Protein AF-A0AAU5T3V5-F1 (afdb_monomer_lite)

Radius of gyration: 26.0 Å; chains: 1; bounding box: 64×34×81 Å

Structure (mmCIF, N/CA/C/O backbone):
data_AF-A0AAU5T3V5-F1
#
_entry.id   AF-A0AAU5T3V5-F1
#
loop_
_atom_site.group_PDB
_atom_site.id
_atom_site.type_symbol
_atom_site.label_atom_id
_atom_site.label_alt_id
_atom_site.label_comp_id
_atom_site.label_asym_id
_atom_site.label_entity_id
_atom_site.label_seq_id
_atom_site.pdbx_PDB_ins_code
_atom_site.Cartn_x
_atom_site.Cartn_y
_atom_site.Cartn_z
_atom_site.occupancy
_atom_site.B_iso_or_equiv
_atom_site.auth_seq_id
_atom_site.auth_comp_id
_atom_site.auth_asym_id
_atom_site.auth_atom_id
_atom_site.pdbx_PDB_model_num
ATOM 1 N N . MET A 1 1 ? -47.684 -26.220 10.576 1.00 45.62 1 MET A N 1
ATOM 2 C CA . MET A 1 1 ? -46.515 -26.059 11.465 1.00 45.62 1 MET A CA 1
ATOM 3 C C . MET A 1 1 ? -45.264 -26.182 10.617 1.00 45.62 1 MET A C 1
ATOM 5 O O . MET A 1 1 ? -45.012 -27.270 10.138 1.00 45.62 1 MET A O 1
ATOM 9 N N . ASN A 1 2 ? -44.537 -25.087 10.389 1.00 49.12 2 ASN A N 1
ATOM 10 C CA . ASN A 1 2 ? -43.173 -25.110 9.850 1.00 49.12 2 ASN A CA 1
ATOM 11 C C . ASN A 1 2 ? -42.407 -23.964 10.516 1.00 49.12 2 ASN A C 1
ATOM 13 O O . ASN A 1 2 ? -42.447 -22.824 10.060 1.00 49.12 2 ASN A O 1
ATOM 17 N N . HIS A 1 3 ? -41.771 -24.263 11.647 1.00 61.03 3 HIS A N 1
ATOM 18 C CA . HIS A 1 3 ? -40.838 -23.354 12.300 1.00 61.03 3 HIS A CA 1
ATOM 19 C C . HIS A 1 3 ? -39.442 -23.650 11.747 1.00 61.03 3 HIS A C 1
ATOM 21 O O . HIS A 1 3 ? -38.846 -24.667 12.090 1.00 61.03 3 HIS A O 1
ATOM 27 N N . LEU A 1 4 ? -38.926 -22.780 10.874 1.00 64.12 4 LEU A N 1
ATOM 28 C CA . LEU A 1 4 ? -37.492 -22.764 10.583 1.00 64.12 4 LEU A CA 1
ATOM 29 C C . LEU A 1 4 ? -36.746 -22.196 11.801 1.00 64.12 4 LEU A C 1
ATOM 31 O O . LEU A 1 4 ? -37.186 -21.180 12.351 1.00 64.12 4 LEU A O 1
ATOM 35 N N . PRO A 1 5 ? -35.623 -22.803 12.228 1.00 63.03 5 PRO A N 1
ATOM 36 C CA . PRO A 1 5 ? -34.851 -22.270 13.336 1.00 63.03 5 PRO A CA 1
ATOM 37 C C . PRO A 1 5 ? -34.192 -20.945 12.920 1.00 63.03 5 PRO A C 1
ATOM 39 O O . PRO A 1 5 ? -33.642 -20.845 11.818 1.00 63.03 5 PRO A O 1
ATOM 42 N N . PRO A 1 6 ? -34.207 -19.913 13.781 1.00 63.16 6 PRO A N 1
ATOM 43 C CA . PRO A 1 6 ? -33.432 -18.709 13.537 1.00 63.16 6 PRO A CA 1
ATOM 44 C C . PRO A 1 6 ? -31.943 -19.068 13.556 1.00 63.16 6 PRO A C 1
ATOM 46 O O . PRO A 1 6 ? -31.408 -19.516 14.570 1.00 63.16 6 PRO A O 1
ATOM 49 N N . THR A 1 7 ? -31.260 -18.872 12.428 1.00 62.97 7 THR A N 1
ATOM 50 C CA . THR A 1 7 ? -29.802 -18.986 12.375 1.00 62.97 7 THR A CA 1
ATOM 51 C C . THR A 1 7 ? -29.186 -17.938 13.306 1.00 62.97 7 THR A C 1
ATOM 53 O O . THR A 1 7 ? -29.652 -16.789 13.329 1.00 62.97 7 THR A O 1
ATOM 56 N N . PRO A 1 8 ? -28.139 -18.277 14.082 1.00 59.53 8 PRO A N 1
ATOM 57 C CA . PRO A 1 8 ? -27.432 -17.291 14.875 1.00 59.53 8 PRO A CA 1
ATOM 58 C C . PRO A 1 8 ? -26.748 -16.343 13.895 1.00 59.53 8 PRO A C 1
ATOM 60 O O . PRO A 1 8 ? -25.684 -16.632 13.349 1.00 59.53 8 PRO A O 1
ATOM 63 N N . ARG A 1 9 ? -27.374 -15.193 13.644 1.00 58.25 9 ARG A N 1
ATOM 64 C CA . ARG A 1 9 ? -26.710 -14.059 13.012 1.00 58.25 9 ARG A CA 1
ATOM 65 C C . ARG A 1 9 ? -25.632 -13.620 13.988 1.00 58.25 9 ARG A C 1
ATOM 67 O O . ARG A 1 9 ? -25.897 -12.835 14.899 1.00 58.25 9 ARG A O 1
ATOM 74 N N . GLY A 1 10 ? -24.440 -14.198 13.839 1.00 53.72 10 GLY A N 1
ATOM 75 C CA . GLY A 1 10 ? -23.249 -13.786 14.558 1.00 53.72 10 GLY A CA 1
ATOM 76 C C . GLY A 1 10 ? -23.180 -12.275 14.455 1.00 53.72 10 GLY A C 1
ATOM 77 O O . GLY A 1 10 ? -23.096 -11.734 13.352 1.00 53.72 10 GLY A O 1
ATOM 78 N N . ARG A 1 11 ? -23.348 -11.592 15.592 1.00 58.22 11 ARG A N 1
ATOM 79 C CA . ARG A 1 11 ? -23.280 -10.136 15.669 1.00 58.22 11 ARG A CA 1
ATOM 80 C C . ARG A 1 11 ? -21.939 -9.737 15.068 1.00 58.22 11 ARG A C 1
ATOM 82 O O . ARG A 1 11 ? -20.914 -9.870 15.733 1.00 58.22 11 ARG A O 1
ATOM 89 N N . ARG A 1 12 ? -21.935 -9.283 13.810 1.00 62.84 12 ARG A N 1
ATOM 90 C CA . ARG A 1 12 ? -20.775 -8.617 13.225 1.00 62.84 12 ARG A CA 1
ATOM 91 C C . ARG A 1 12 ? -20.512 -7.432 14.135 1.00 62.84 12 ARG A C 1
ATOM 93 O O . ARG A 1 12 ? -21.311 -6.501 14.206 1.00 62.84 12 ARG A O 1
ATOM 100 N N . ARG A 1 13 ? -19.450 -7.538 14.929 1.00 66.56 13 ARG A N 1
ATOM 101 C CA . ARG A 1 13 ? -18.989 -6.440 15.764 1.00 66.56 13 ARG A CA 1
ATOM 102 C C . ARG A 1 13 ? -18.755 -5.251 14.822 1.00 66.56 13 ARG A C 1
ATOM 104 O O . ARG A 1 13 ? -18.139 -5.459 13.776 1.00 66.56 13 ARG A O 1
ATOM 111 N N . PRO A 1 14 ? -19.261 -4.049 15.146 1.00 66.81 14 PRO A N 1
ATOM 112 C CA . PRO A 1 14 ? -18.985 -2.884 14.327 1.00 66.81 14 PRO A CA 1
ATOM 113 C C . PRO A 1 14 ? -17.464 -2.728 14.197 1.00 66.81 14 PRO A C 1
ATOM 115 O O . PRO A 1 14 ? -16.773 -2.896 15.214 1.00 66.81 14 PRO A O 1
ATOM 118 N N . PRO A 1 15 ? -16.946 -2.467 12.983 1.00 69.81 15 PRO A N 1
ATOM 119 C CA . PRO A 1 15 ? -15.515 -2.321 12.768 1.00 69.81 15 PRO A CA 1
ATOM 120 C C . PRO A 1 15 ? -14.982 -1.255 13.721 1.00 69.81 15 PRO A C 1
ATOM 122 O O . PRO A 1 15 ? -15.523 -0.152 13.834 1.00 69.81 15 PRO A O 1
ATOM 125 N N . GLY A 1 16 ? -13.958 -1.625 14.483 1.00 80.12 16 GLY A N 1
ATOM 126 C CA . GLY A 1 16 ? -13.277 -0.699 15.362 1.00 80.12 16 GLY A CA 1
ATOM 127 C C . GLY A 1 16 ? -12.500 0.332 14.539 1.00 80.12 16 GLY A C 1
ATOM 128 O O . GLY A 1 16 ? -12.122 0.060 13.403 1.00 80.12 16 GLY A O 1
ATOM 129 N N . PRO A 1 17 ? -12.169 1.495 15.119 1.00 77.25 17 PRO A N 1
ATOM 130 C CA . PRO A 1 17 ? -11.338 2.502 14.455 1.00 77.25 17 PRO A CA 1
ATOM 131 C C . PRO A 1 17 ? -10.002 1.966 13.903 1.00 77.25 17 PRO A C 1
ATOM 133 O O . PRO A 1 17 ? -9.514 2.461 12.895 1.00 77.25 17 PRO A O 1
ATOM 136 N N . ALA A 1 18 ? -9.431 0.927 14.526 1.00 89.06 18 ALA A N 1
ATOM 137 C CA . ALA A 1 18 ? -8.219 0.261 14.047 1.00 89.06 18 ALA A CA 1
ATOM 138 C C . ALA A 1 18 ? -8.450 -0.596 12.786 1.00 89.06 18 ALA A C 1
ATOM 140 O O . ALA A 1 18 ? -7.538 -0.740 11.977 1.00 89.06 18 ALA A O 1
ATOM 141 N N . ASP A 1 19 ? -9.658 -1.133 12.579 1.00 87.69 19 ASP A N 1
ATOM 142 C CA . ASP A 1 19 ? -9.970 -1.999 11.434 1.00 87.69 19 ASP A CA 1
ATOM 143 C C . ASP A 1 19 ? -9.969 -1.206 10.119 1.00 87.69 19 ASP A C 1
ATOM 145 O O . ASP A 1 19 ? -9.467 -1.689 9.107 1.00 87.69 19 ASP A O 1
ATOM 149 N N . GLY A 1 20 ? -10.439 0.049 10.147 1.00 89.88 20 GLY A N 1
ATOM 150 C CA . GLY A 1 20 ? -10.349 0.956 8.999 1.00 89.88 20 GLY A CA 1
ATOM 151 C C . GLY A 1 20 ? -8.901 1.268 8.615 1.00 89.88 20 GLY A C 1
ATOM 152 O O . GLY A 1 20 ? -8.541 1.176 7.442 1.00 89.88 20 GLY A O 1
ATOM 153 N N . LEU A 1 21 ? -8.050 1.557 9.606 1.00 91.25 21 LEU A N 1
ATOM 154 C CA . LEU A 1 21 ? -6.627 1.833 9.378 1.00 91.25 21 LEU A CA 1
ATOM 155 C C . LEU A 1 21 ? -5.876 0.614 8.835 1.00 91.25 21 LEU A C 1
ATOM 157 O O . LEU A 1 21 ? -5.049 0.766 7.939 1.00 91.25 21 LEU A O 1
ATOM 161 N N . ARG A 1 22 ? -6.184 -0.593 9.327 1.00 90.00 22 ARG A N 1
ATOM 162 C CA . ARG A 1 22 ? -5.616 -1.842 8.796 1.00 90.00 22 ARG A CA 1
ATOM 163 C C . ARG A 1 22 ? -6.023 -2.066 7.344 1.00 90.00 22 ARG A C 1
ATOM 165 O O . ARG A 1 22 ? -5.149 -2.260 6.514 1.00 90.00 22 ARG A O 1
ATOM 172 N N . ALA A 1 23 ? -7.309 -1.917 7.018 1.00 92.31 23 ALA A N 1
ATOM 173 C CA . ALA A 1 23 ? -7.784 -2.049 5.641 1.00 92.31 23 ALA A CA 1
ATOM 174 C C . ALA A 1 23 ? -7.101 -1.051 4.684 1.00 92.31 23 ALA A C 1
ATOM 176 O O . ALA A 1 23 ? -6.747 -1.405 3.562 1.00 92.31 23 ALA A O 1
ATOM 177 N N . HIS A 1 24 ? -6.873 0.188 5.133 1.00 91.75 24 HIS A N 1
ATOM 178 C CA . HIS A 1 24 ? -6.157 1.192 4.338 1.00 91.75 24 HIS A CA 1
ATOM 179 C C . HIS A 1 24 ? -4.663 0.866 4.214 1.00 91.75 24 HIS A C 1
ATOM 181 O O . HIS A 1 24 ? -4.079 1.046 3.147 1.00 91.75 24 HIS A O 1
ATOM 187 N N . SER A 1 25 ? -4.047 0.357 5.283 1.00 93.81 25 SER A N 1
ATOM 188 C CA . SER A 1 25 ? -2.664 -0.122 5.260 1.00 93.81 25 SER A CA 1
ATOM 189 C C . SER A 1 25 ? -2.482 -1.265 4.259 1.00 93.81 25 SER A C 1
ATOM 191 O O . SER A 1 25 ? -1.577 -1.201 3.428 1.00 93.81 25 SER A O 1
ATOM 193 N N . ASP A 1 26 ? -3.371 -2.259 4.277 1.00 94.75 26 ASP A N 1
ATOM 194 C CA . ASP A 1 26 ? -3.329 -3.398 3.359 1.00 94.75 26 ASP A CA 1
ATOM 195 C C . ASP A 1 26 ? -3.516 -2.944 1.905 1.00 94.75 26 ASP A C 1
ATOM 197 O O . ASP A 1 2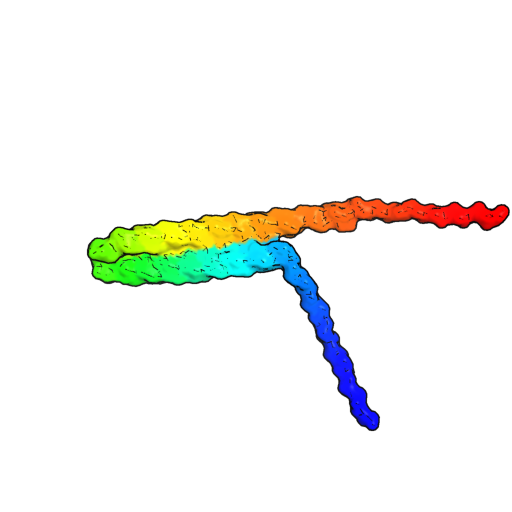6 ? -2.733 -3.323 1.035 1.00 94.75 26 ASP A O 1
ATOM 201 N N . ALA A 1 27 ? -4.472 -2.043 1.645 1.00 95.50 27 ALA A N 1
ATOM 202 C CA . ALA A 1 27 ? -4.674 -1.470 0.315 1.00 95.50 27 ALA A CA 1
ATOM 203 C C . ALA A 1 27 ? -3.423 -0.737 -0.207 1.00 95.50 27 ALA A C 1
ATOM 205 O O . ALA A 1 27 ? -3.061 -0.883 -1.379 1.00 95.50 27 ALA A O 1
ATOM 206 N N . LEU A 1 28 ? -2.734 0.019 0.657 1.00 93.88 28 LEU A N 1
ATOM 207 C CA . LEU A 1 28 ? -1.486 0.697 0.304 1.00 93.88 28 LEU A CA 1
ATOM 208 C C . LEU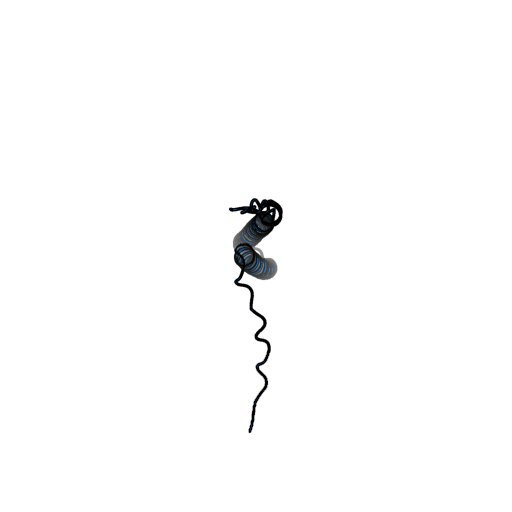 A 1 28 ? -0.338 -0.282 0.051 1.00 93.88 28 LEU A C 1
ATOM 210 O O . LEU A 1 28 ? 0.423 -0.064 -0.891 1.00 93.88 28 LEU A O 1
ATOM 214 N N . ARG A 1 29 ? -0.223 -1.373 0.820 1.00 92.44 29 ARG A N 1
ATOM 215 C CA . ARG A 1 29 ? 0.777 -2.424 0.552 1.00 92.44 29 ARG A CA 1
ATOM 216 C C . ARG A 1 29 ? 0.536 -3.087 -0.797 1.00 92.44 29 ARG A C 1
ATOM 218 O O . ARG A 1 29 ? 1.455 -3.138 -1.606 1.00 92.44 29 ARG A O 1
ATOM 225 N N . SER A 1 30 ? -0.703 -3.481 -1.093 1.00 95.44 30 SER A N 1
ATOM 226 C CA . SER A 1 30 ? -1.051 -4.043 -2.404 1.00 95.44 30 SER A CA 1
ATOM 227 C C . SER A 1 30 ? -0.820 -3.052 -3.549 1.00 95.44 30 SER A C 1
ATOM 229 O O . SER A 1 30 ? -0.540 -3.443 -4.681 1.00 95.44 30 SER A O 1
ATOM 231 N N . HIS A 1 31 ? -0.951 -1.746 -3.304 1.00 94.31 31 HIS A N 1
ATOM 232 C CA . HIS A 1 31 ? -0.581 -0.741 -4.298 1.00 94.31 31 HIS A CA 1
ATOM 233 C C . HIS A 1 31 ? 0.941 -0.640 -4.476 1.00 94.31 31 HIS A C 1
ATOM 235 O O . HIS A 1 31 ? 1.411 -0.669 -5.609 1.00 94.31 31 HIS A O 1
ATOM 241 N N . ALA A 1 32 ? 1.708 -0.616 -3.384 1.00 93.31 32 ALA A N 1
ATOM 242 C CA . ALA A 1 32 ? 3.169 -0.606 -3.423 1.00 93.31 32 ALA A CA 1
ATOM 243 C C . ALA A 1 32 ? 3.739 -1.836 -4.151 1.00 93.31 32 ALA A C 1
ATOM 245 O O . ALA A 1 32 ? 4.646 -1.704 -4.966 1.00 93.31 32 ALA A O 1
ATOM 246 N N . GLU A 1 33 ? 3.184 -3.026 -3.912 1.00 95.69 33 GLU A N 1
ATOM 247 C CA . GLU A 1 33 ? 3.570 -4.263 -4.604 1.00 95.69 33 GLU A CA 1
ATOM 248 C C . GLU A 1 33 ? 3.311 -4.185 -6.111 1.00 95.69 33 GLU A C 1
ATOM 250 O O . GLU A 1 33 ? 4.184 -4.526 -6.910 1.00 95.69 33 GLU A O 1
ATOM 255 N N . ARG A 1 34 ? 2.147 -3.661 -6.518 1.00 95.06 34 ARG A N 1
ATOM 256 C CA . ARG A 1 34 ? 1.840 -3.435 -7.938 1.00 95.06 34 ARG A CA 1
ATOM 257 C C . ARG A 1 34 ? 2.807 -2.444 -8.578 1.00 95.06 34 ARG A C 1
ATOM 259 O O . ARG A 1 34 ? 3.299 -2.713 -9.669 1.00 95.06 34 ARG A O 1
ATOM 266 N N . LEU A 1 35 ? 3.119 -1.341 -7.899 1.00 93.75 35 LEU A N 1
ATOM 267 C CA . LEU A 1 35 ? 4.088 -0.360 -8.390 1.00 93.75 35 LEU A CA 1
ATOM 268 C C . LEU A 1 35 ? 5.485 -0.972 -8.538 1.00 93.75 35 LEU A C 1
ATOM 270 O O . LEU A 1 35 ? 6.126 -0.755 -9.558 1.00 93.75 35 LEU A O 1
ATOM 274 N N . ARG A 1 36 ? 5.932 -1.804 -7.590 1.00 91.12 36 ARG A N 1
ATOM 275 C CA . ARG A 1 36 ? 7.209 -2.532 -7.702 1.00 91.12 36 ARG A CA 1
ATOM 276 C C . ARG A 1 36 ? 7.230 -3.496 -8.883 1.00 91.12 36 ARG A C 1
ATOM 278 O O . ARG A 1 36 ? 8.247 -3.588 -9.559 1.00 91.12 36 ARG A O 1
ATOM 285 N N . SER A 1 37 ? 6.120 -4.185 -9.154 1.00 93.44 37 SER A N 1
ATOM 286 C CA . SER A 1 37 ? 6.005 -5.029 -10.348 1.00 93.44 37 SER A CA 1
ATOM 287 C C . SER A 1 37 ? 6.140 -4.198 -11.625 1.00 93.44 37 SER A C 1
ATOM 289 O O . SER 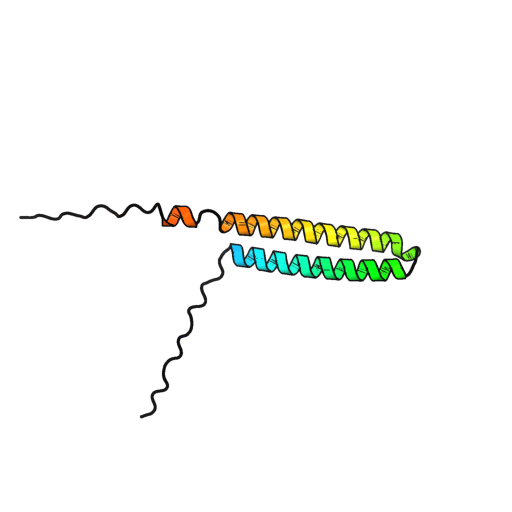A 1 37 ? 6.900 -4.565 -12.514 1.00 93.44 37 SER A O 1
ATOM 291 N N . VAL A 1 38 ? 5.461 -3.049 -11.697 1.00 91.00 38 VAL A N 1
ATOM 292 C CA . VAL A 1 38 ? 5.564 -2.129 -12.841 1.00 91.00 38 VAL A CA 1
ATOM 293 C C . VAL A 1 38 ? 6.983 -1.575 -12.980 1.00 91.00 38 VAL A C 1
ATOM 295 O O . VAL A 1 38 ? 7.511 -1.537 -14.086 1.00 91.00 38 VAL A O 1
ATOM 298 N N . ALA A 1 39 ? 7.632 -1.193 -11.879 1.00 89.38 39 ALA A N 1
ATOM 299 C CA . ALA A 1 39 ? 9.025 -0.758 -11.888 1.00 89.38 39 ALA A CA 1
ATOM 300 C C . ALA A 1 39 ? 9.943 -1.867 -12.429 1.00 89.38 39 ALA A C 1
ATOM 302 O O . ALA A 1 39 ? 10.699 -1.639 -13.369 1.00 89.38 39 ALA A O 1
ATOM 303 N N . ALA A 1 40 ? 9.811 -3.099 -11.935 1.00 88.75 40 ALA A N 1
ATOM 304 C CA . ALA A 1 40 ? 10.595 -4.224 -12.436 1.00 88.75 40 ALA A CA 1
ATOM 305 C C . ALA A 1 40 ? 10.395 -4.447 -13.947 1.00 88.75 40 ALA A C 1
ATOM 307 O O . ALA A 1 40 ? 11.350 -4.77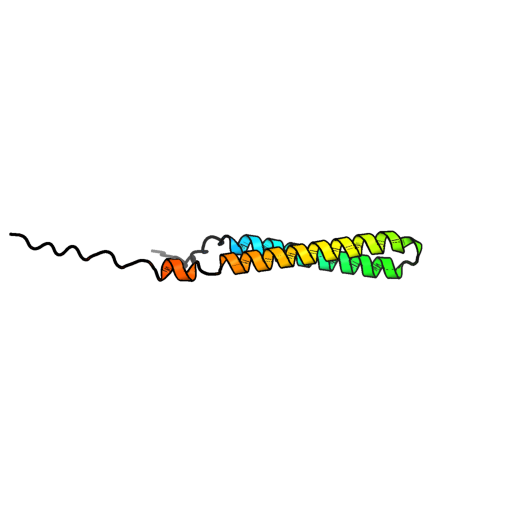2 -14.653 1.00 88.75 40 ALA A O 1
ATOM 308 N N . ASP A 1 41 ? 9.174 -4.264 -14.456 1.00 89.62 41 ASP A N 1
ATOM 309 C CA . ASP A 1 41 ? 8.872 -4.345 -15.888 1.00 89.62 41 ASP A CA 1
ATOM 310 C C . ASP A 1 41 ? 9.534 -3.212 -16.683 1.00 89.62 41 ASP A C 1
ATOM 312 O O . ASP A 1 41 ? 10.062 -3.454 -17.769 1.00 89.62 41 ASP A O 1
ATOM 316 N N . LEU A 1 42 ? 9.537 -1.987 -16.148 1.00 87.62 42 LEU A N 1
ATOM 317 C CA . LEU A 1 42 ? 10.196 -0.825 -16.752 1.00 87.62 42 LEU A CA 1
ATOM 318 C C . LEU A 1 42 ? 11.717 -0.986 -16.791 1.00 87.62 42 LEU A C 1
ATOM 320 O O . LEU A 1 42 ? 12.316 -0.731 -17.833 1.00 87.62 42 LEU A O 1
ATOM 324 N N . GLY A 1 43 ? 12.331 -1.494 -15.719 1.00 83.50 43 GLY A N 1
ATOM 325 C CA . GLY A 1 43 ? 13.768 -1.778 -15.679 1.00 83.50 43 GLY A CA 1
ATOM 326 C C . GLY A 1 43 ? 14.210 -2.778 -16.754 1.00 83.50 43 GLY A C 1
ATOM 327 O O . GLY A 1 43 ? 15.317 -2.682 -17.276 1.00 83.50 43 GLY A O 1
ATOM 328 N N . ARG A 1 44 ? 13.320 -3.693 -17.172 1.00 83.75 44 ARG A N 1
ATOM 329 C CA . ARG A 1 44 ? 13.573 -4.625 -18.288 1.00 83.75 44 ARG A CA 1
ATOM 330 C C . ARG A 1 44 ? 13.438 -3.990 -19.678 1.00 83.75 44 ARG A C 1
ATOM 332 O O . ARG A 1 44 ? 13.915 -4.577 -20.643 1.00 83.75 44 ARG A O 1
ATOM 339 N N . ARG A 1 45 ? 12.799 -2.819 -19.806 1.00 82.81 45 ARG A N 1
ATOM 340 C CA . ARG A 1 45 ? 12.571 -2.120 -21.091 1.00 82.81 45 ARG A CA 1
ATOM 341 C C . ARG A 1 45 ? 13.727 -1.200 -21.512 1.00 82.81 45 ARG A C 1
ATOM 343 O O . ARG A 1 45 ? 13.695 -0.682 -22.624 1.00 82.81 45 ARG A O 1
ATOM 350 N N . GLY A 1 46 ? 14.754 -1.040 -20.675 1.00 79.25 46 GLY A N 1
ATOM 351 C CA . GLY A 1 46 ? 15.982 -0.306 -20.999 1.00 79.25 46 GLY A CA 1
ATOM 352 C C . GLY A 1 46 ? 16.002 1.159 -20.540 1.00 79.25 46 GLY A C 1
ATOM 353 O O . GLY A 1 46 ? 15.074 1.648 -19.901 1.00 79.25 46 GLY A O 1
ATOM 354 N N . SER A 1 47 ? 17.089 1.863 -20.875 1.00 70.75 47 SER A N 1
ATOM 355 C CA . SER A 1 47 ? 17.498 3.155 -20.287 1.00 70.75 47 SER A CA 1
ATOM 356 C C . SER A 1 47 ? 16.518 4.320 -20.467 1.00 70.75 47 SER A C 1
ATOM 358 O O . SER A 1 47 ? 16.496 5.227 -19.642 1.00 70.75 47 SER A O 1
ATOM 360 N N . TYR A 1 48 ? 15.667 4.306 -21.496 1.00 67.25 48 TYR A N 1
ATOM 361 C CA . TYR A 1 48 ? 14.644 5.347 -21.682 1.00 67.25 48 TYR A CA 1
ATOM 362 C C . TYR A 1 48 ? 13.578 5.333 -20.572 1.00 67.25 48 TYR A C 1
ATOM 364 O O . TYR A 1 48 ? 12.974 6.358 -20.267 1.00 67.25 48 TYR A O 1
ATOM 372 N N . ALA A 1 49 ? 13.358 4.176 -19.943 1.00 76.25 49 ALA A N 1
ATOM 373 C CA . ALA A 1 49 ? 12.409 4.029 -18.850 1.00 76.25 49 ALA A CA 1
ATOM 374 C C . ALA A 1 49 ? 13.008 4.378 -17.478 1.00 76.25 49 ALA A C 1
ATOM 376 O O . ALA A 1 49 ? 12.276 4.321 -16.496 1.00 76.25 49 ALA A O 1
ATOM 377 N N . ASP A 1 50 ? 14.290 4.741 -17.387 1.00 81.31 50 ASP A N 1
ATOM 378 C CA . ASP A 1 50 ? 14.995 4.907 -16.109 1.00 81.31 50 ASP A CA 1
ATOM 379 C C . ASP A 1 50 ? 14.430 6.042 -15.225 1.00 81.31 50 ASP A C 1
ATOM 381 O O . ASP A 1 50 ? 14.166 5.801 -14.044 1.00 81.31 50 ASP A O 1
ATOM 385 N N . PRO A 1 51 ? 14.083 7.236 -15.760 1.00 88.81 51 PRO A N 1
ATOM 386 C CA . PRO A 1 51 ? 13.430 8.272 -14.956 1.00 88.81 51 PRO A CA 1
ATOM 387 C C . PRO A 1 51 ? 12.047 7.837 -14.456 1.00 88.81 51 PRO A C 1
ATOM 389 O O . PRO A 1 51 ? 11.698 8.043 -13.297 1.00 88.81 51 PRO A O 1
ATOM 392 N N . LEU A 1 52 ? 11.260 7.179 -15.314 1.00 88.06 52 LEU A N 1
ATOM 393 C CA . LEU A 1 52 ? 9.938 6.676 -14.938 1.00 88.06 52 LEU A CA 1
ATOM 394 C C . LEU A 1 52 ? 10.045 5.538 -13.912 1.00 88.06 52 LEU A C 1
ATOM 396 O O . LEU A 1 52 ? 9.247 5.457 -12.983 1.00 88.06 52 LEU A O 1
ATOM 400 N N . HIS A 1 53 ? 11.042 4.672 -14.063 1.00 88.12 53 HIS A N 1
ATOM 401 C CA . HIS A 1 53 ? 11.360 3.603 -13.129 1.00 88.12 53 HIS A CA 1
ATOM 402 C C . HIS A 1 53 ? 11.698 4.159 -11.740 1.00 88.12 53 HIS A C 1
ATOM 404 O O . HIS A 1 53 ? 11.169 3.662 -10.741 1.00 88.12 53 HIS A O 1
ATOM 410 N N . ALA A 1 54 ? 12.514 5.215 -11.674 1.00 90.06 54 ALA A N 1
ATOM 411 C CA . ALA A 1 54 ? 12.854 5.893 -10.427 1.00 90.06 54 ALA A CA 1
ATOM 412 C C . ALA A 1 54 ? 11.613 6.495 -9.744 1.00 90.06 54 ALA A C 1
ATOM 414 O O . ALA A 1 54 ? 11.384 6.247 -8.560 1.00 90.06 54 ALA A O 1
ATOM 415 N N . GLU A 1 55 ? 10.759 7.199 -10.493 1.00 94.38 55 GLU A N 1
ATOM 416 C CA . GLU A 1 55 ? 9.518 7.788 -9.966 1.00 94.38 55 GLU A CA 1
ATOM 417 C C . GLU A 1 55 ? 8.540 6.727 -9.435 1.00 94.38 55 GLU A C 1
ATOM 419 O O . GLU A 1 55 ? 7.990 6.856 -8.338 1.00 94.38 55 GLU A O 1
ATOM 424 N N . VAL A 1 56 ? 8.340 5.635 -10.180 1.00 93.25 56 VAL A N 1
ATOM 425 C CA . VAL A 1 56 ? 7.454 4.535 -9.761 1.00 93.25 56 VAL A CA 1
ATOM 426 C C . VAL A 1 56 ? 8.004 3.831 -8.516 1.00 93.25 56 VAL A C 1
ATOM 428 O O . VAL A 1 56 ? 7.233 3.479 -7.617 1.00 93.25 56 VAL A O 1
ATOM 431 N N . THR A 1 57 ? 9.325 3.666 -8.428 1.00 93.38 57 THR A N 1
ATOM 432 C CA . THR A 1 57 ? 9.993 3.101 -7.248 1.00 93.38 57 THR A CA 1
ATOM 433 C C . THR A 1 57 ? 9.791 3.996 -6.027 1.00 93.38 57 THR A C 1
ATOM 435 O O . THR A 1 57 ? 9.330 3.519 -4.988 1.00 93.38 57 THR A O 1
ATOM 438 N N . LEU A 1 58 ? 10.023 5.304 -6.168 1.00 95.81 58 LEU A N 1
ATOM 439 C CA . LEU A 1 58 ? 9.815 6.281 -5.100 1.00 95.81 58 LEU A CA 1
ATOM 440 C C . LEU A 1 58 ? 8.354 6.306 -4.625 1.00 95.81 58 LEU A C 1
ATOM 442 O O . LEU A 1 58 ? 8.075 6.369 -3.424 1.00 95.81 58 LEU A O 1
ATOM 446 N N . LEU A 1 59 ? 7.393 6.223 -5.547 1.00 95.19 59 LEU A N 1
ATOM 447 C CA . LEU A 1 59 ? 5.978 6.152 -5.193 1.00 95.19 59 LEU A CA 1
ATOM 448 C C . LEU A 1 59 ? 5.658 4.874 -4.403 1.00 95.19 59 LEU A C 1
ATOM 450 O O . LEU A 1 59 ? 4.945 4.935 -3.397 1.00 95.19 59 LEU A O 1
ATOM 454 N N . ALA A 1 60 ? 6.216 3.730 -4.809 1.00 94.31 60 ALA A N 1
ATOM 455 C CA . ALA A 1 60 ? 6.040 2.470 -4.095 1.00 94.31 60 ALA A CA 1
ATOM 456 C C . ALA A 1 60 ? 6.585 2.540 -2.660 1.00 94.31 60 ALA A C 1
ATOM 458 O O . ALA A 1 60 ? 5.942 2.054 -1.725 1.00 94.31 60 ALA A O 1
ATOM 459 N N . GLU A 1 61 ? 7.744 3.172 -2.467 1.00 94.69 61 GLU A N 1
ATOM 460 C CA . GLU A 1 61 ? 8.329 3.405 -1.145 1.00 94.69 61 GLU A CA 1
ATOM 461 C C . GLU A 1 61 ? 7.438 4.294 -0.277 1.00 94.69 61 GLU A C 1
ATOM 463 O O . GLU A 1 61 ? 7.137 3.938 0.864 1.00 94.69 61 GLU A O 1
ATOM 468 N N . ARG A 1 62 ? 6.921 5.400 -0.825 1.00 97.44 62 ARG A N 1
ATOM 469 C CA . ARG A 1 62 ? 5.990 6.288 -0.108 1.00 97.44 62 ARG A CA 1
ATOM 470 C C . ARG A 1 62 ? 4.720 5.561 0.326 1.00 97.44 62 ARG A C 1
ATOM 472 O O . ARG A 1 62 ? 4.273 5.743 1.460 1.00 97.44 62 ARG A O 1
ATOM 479 N N . CYS A 1 63 ? 4.158 4.707 -0.530 1.00 94.81 63 CYS A N 1
ATOM 480 C CA . CYS A 1 63 ? 3.011 3.873 -0.173 1.00 94.81 63 CYS A CA 1
ATOM 481 C C . CYS A 1 63 ? 3.346 2.886 0.952 1.00 94.81 63 CYS A C 1
ATOM 483 O O . CYS A 1 63 ? 2.551 2.736 1.881 1.00 94.81 63 CYS A O 1
ATOM 485 N N . ALA A 1 64 ? 4.524 2.256 0.915 1.00 92.81 64 ALA A N 1
ATOM 486 C CA . ALA A 1 64 ? 4.970 1.344 1.967 1.00 92.81 64 ALA A CA 1
ATOM 487 C C . ALA A 1 64 ? 5.173 2.063 3.315 1.00 92.81 64 ALA A C 1
ATOM 489 O O . ALA A 1 64 ? 4.714 1.571 4.348 1.00 92.81 64 ALA A O 1
ATOM 490 N N . VAL A 1 65 ? 5.786 3.252 3.308 1.00 96.94 65 VAL A N 1
ATOM 491 C CA . VAL A 1 65 ? 5.965 4.091 4.506 1.00 96.94 65 VAL A CA 1
ATOM 492 C C . VAL A 1 65 ? 4.612 4.503 5.089 1.00 96.94 65 VAL A C 1
ATOM 494 O O . VAL A 1 65 ? 4.373 4.328 6.286 1.00 96.94 65 VAL A O 1
ATOM 497 N N . ALA A 1 66 ? 3.693 4.984 4.248 1.00 96.25 66 ALA A N 1
ATOM 498 C CA . ALA A 1 66 ? 2.345 5.346 4.676 1.00 96.25 66 ALA A CA 1
ATOM 499 C C . ALA A 1 66 ? 1.591 4.141 5.264 1.00 96.25 66 ALA A C 1
ATOM 501 O O . ALA A 1 66 ? 0.985 4.249 6.332 1.00 96.25 66 ALA A O 1
ATOM 502 N N . ALA A 1 67 ? 1.685 2.967 4.630 1.00 93.44 67 ALA A N 1
ATOM 503 C CA . ALA A 1 67 ? 1.098 1.737 5.152 1.00 93.44 67 ALA A CA 1
ATOM 504 C C . ALA A 1 67 ? 1.662 1.367 6.534 1.00 93.44 67 ALA A C 1
ATOM 506 O O . ALA A 1 67 ? 0.895 0.984 7.424 1.00 93.44 67 ALA A O 1
ATOM 507 N N . GLY A 1 68 ? 2.976 1.507 6.733 1.00 93.44 68 GLY A N 1
ATOM 508 C CA . GLY A 1 68 ? 3.631 1.311 8.027 1.00 93.44 68 GLY A CA 1
ATOM 509 C C . GLY A 1 68 ? 3.096 2.261 9.102 1.00 93.44 68 GLY A C 1
ATOM 510 O O . GLY A 1 68 ? 2.720 1.811 10.185 1.00 93.44 68 GLY A O 1
ATOM 511 N N . GLY A 1 69 ? 2.955 3.549 8.776 1.00 95.69 69 GLY A N 1
ATOM 512 C CA . GLY A 1 69 ? 2.369 4.551 9.673 1.00 95.69 69 GLY A CA 1
ATOM 513 C C . GLY A 1 69 ? 0.932 4.216 10.086 1.00 95.69 69 GLY A C 1
ATOM 514 O O . GLY A 1 69 ? 0.596 4.279 11.269 1.00 95.69 69 GLY A O 1
ATOM 515 N N . LEU A 1 70 ? 0.096 3.770 9.143 1.00 92.62 70 LEU A N 1
ATOM 516 C CA . LEU A 1 70 ? -1.274 3.333 9.437 1.00 92.62 70 LEU A CA 1
ATOM 517 C C . LEU A 1 70 ? -1.317 2.070 10.307 1.00 92.62 70 LEU A C 1
ATOM 519 O O . LEU A 1 70 ? -2.160 1.973 11.197 1.00 92.62 70 LEU A O 1
ATOM 523 N N . THR A 1 71 ? -0.402 1.119 10.090 1.00 94.38 71 THR A N 1
ATOM 524 C CA . THR A 1 71 ? -0.277 -0.083 10.936 1.00 94.38 71 THR A CA 1
ATOM 525 C C . THR A 1 71 ? 0.081 0.299 12.369 1.00 94.38 71 THR A C 1
ATOM 527 O O . THR A 1 71 ? -0.534 -0.196 13.315 1.00 94.38 71 THR A O 1
ATOM 530 N N . LEU A 1 72 ? 1.043 1.211 12.534 1.00 93.81 72 LEU A N 1
ATOM 531 C CA . LEU A 1 72 ? 1.449 1.711 13.842 1.00 93.81 72 LEU A CA 1
ATOM 532 C C . LEU A 1 72 ? 0.296 2.446 14.537 1.00 93.81 72 LEU A C 1
ATOM 534 O O . LEU A 1 72 ? 0.014 2.179 15.704 1.00 93.81 72 LEU A O 1
ATOM 538 N N . ALA A 1 73 ? -0.415 3.316 13.818 1.00 91.31 73 ALA A N 1
ATOM 539 C CA . ALA A 1 73 ? -1.581 4.021 14.342 1.00 91.31 73 ALA A CA 1
ATOM 540 C C . ALA A 1 73 ? -2.705 3.051 14.749 1.00 91.31 73 ALA A C 1
ATOM 542 O O . ALA A 1 73 ? -3.302 3.207 15.815 1.00 91.31 73 ALA A O 1
ATOM 543 N N . ALA A 1 74 ? -2.960 2.003 13.957 1.00 91.44 74 ALA A N 1
ATOM 544 C CA . ALA A 1 74 ? -3.905 0.950 14.322 1.00 91.44 74 ALA A CA 1
ATOM 545 C C . ALA A 1 74 ? -3.491 0.255 15.629 1.00 91.44 74 ALA A C 1
ATOM 547 O O . ALA A 1 74 ? -4.304 0.149 16.546 1.00 91.44 74 ALA A O 1
ATOM 548 N N . ALA A 1 75 ? -2.215 -0.128 15.756 1.00 90.81 75 ALA A N 1
ATOM 549 C CA . ALA A 1 75 ? -1.684 -0.750 16.9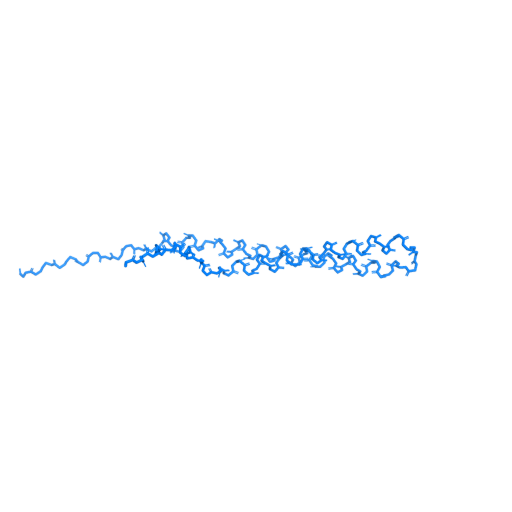67 1.00 90.81 75 ALA A CA 1
ATOM 550 C C . ALA A 1 75 ? -1.804 0.165 18.200 1.00 90.81 75 ALA A C 1
ATOM 552 O O . ALA A 1 75 ? -2.153 -0.301 19.284 1.00 90.81 75 ALA A O 1
ATOM 553 N N . GLN A 1 76 ? -1.587 1.474 18.043 1.00 90.56 76 GLN A N 1
ATOM 554 C CA . GLN A 1 76 ? -1.780 2.456 19.117 1.00 90.56 76 GLN A CA 1
ATOM 555 C C . GLN A 1 76 ? -3.251 2.586 19.545 1.00 90.56 76 GLN A C 1
ATOM 557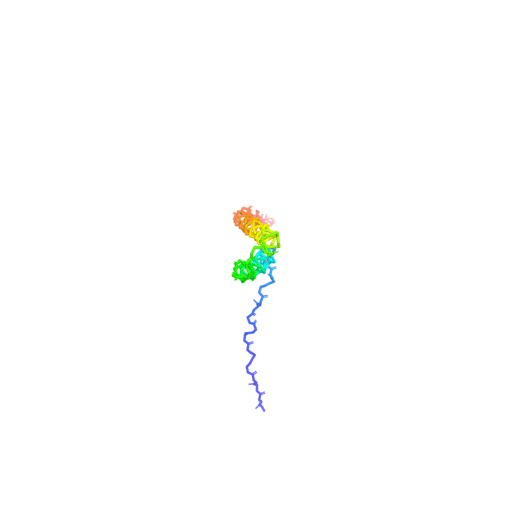 O O . GLN A 1 76 ? -3.528 2.758 20.731 1.00 90.56 76 GLN A O 1
ATOM 562 N N . LEU A 1 77 ? -4.202 2.473 18.610 1.00 87.75 77 LEU A N 1
ATOM 563 C CA . LEU A 1 77 ? -5.639 2.486 18.916 1.00 87.75 77 LEU A CA 1
ATOM 564 C C . LEU A 1 77 ? -6.128 1.203 19.606 1.00 87.75 77 LEU A C 1
ATOM 566 O O . LEU A 1 77 ? -7.156 1.237 20.298 1.00 87.75 77 LEU A O 1
ATOM 570 N N . ASP A 1 78 ? -5.426 0.087 19.405 1.00 85.75 78 ASP A N 1
ATOM 571 C CA . ASP A 1 78 ? -5.642 -1.169 20.130 1.00 85.75 78 ASP A CA 1
ATOM 572 C C . ASP A 1 78 ? -4.972 -1.163 21.512 1.00 85.75 78 ASP A C 1
ATOM 574 O O . ASP A 1 78 ? -5.509 -1.722 22.479 1.00 85.75 78 ASP A O 1
ATOM 578 N N . ALA A 1 79 ? -3.833 -0.472 21.631 1.00 77.12 79 ALA A N 1
ATOM 579 C CA . ALA A 1 79 ? -3.233 -0.091 22.902 1.00 77.12 79 ALA A CA 1
ATOM 580 C C . ALA A 1 79 ? -4.190 0.851 23.682 1.00 77.12 79 ALA A C 1
ATOM 582 O O . ALA A 1 79 ? -5.221 1.302 23.188 1.00 77.12 79 ALA A O 1
ATOM 583 N N . PRO A 1 80 ? -4.012 1.028 24.991 1.00 60.38 80 PRO A N 1
ATOM 584 C CA . PRO A 1 80 ? -4.902 0.514 26.017 1.00 60.38 80 PRO A CA 1
ATOM 585 C C . PRO A 1 80 ? -6.310 1.154 26.090 1.00 60.38 80 PRO A C 1
ATOM 587 O O . PRO A 1 80 ? -6.733 1.684 27.120 1.00 60.38 80 PRO A O 1
ATOM 590 N N . ARG A 1 81 ? -7.156 0.889 25.089 1.00 56.50 81 ARG A N 1
ATOM 591 C CA . ARG A 1 81 ? -8.595 0.641 25.323 1.00 56.50 81 ARG A CA 1
ATOM 592 C C . ARG A 1 81 ? -8.818 -0.585 26.227 1.00 56.50 81 ARG A C 1
ATOM 594 O O . ARG A 1 81 ? -9.875 -0.708 26.845 1.00 56.50 81 ARG A O 1
ATOM 601 N N . ARG A 1 82 ? -7.791 -1.432 26.386 1.00 53.97 82 ARG A N 1
ATOM 602 C CA . ARG A 1 82 ? -7.686 -2.499 27.394 1.00 53.97 82 ARG A CA 1
ATOM 603 C C . ARG A 1 82 ? -7.576 -1.972 28.836 1.00 53.97 82 ARG A C 1
ATOM 605 O O . ARG A 1 82 ? -8.135 -2.613 29.714 1.00 53.97 82 ARG A O 1
ATOM 612 N N . SER A 1 83 ? -6.979 -0.794 29.077 1.00 48.56 83 SER A N 1
ATOM 613 C CA . SER A 1 83 ? -6.821 -0.218 30.433 1.00 48.56 83 SER A CA 1
ATOM 614 C C . SER A 1 83 ? -8.028 0.584 30.919 1.00 48.56 83 SER A C 1
ATOM 616 O O . SER A 1 83 ? -8.310 0.611 32.112 1.00 48.56 83 SER A O 1
ATOM 618 N N . ARG A 1 84 ? -8.793 1.224 30.022 1.00 51.47 84 ARG A N 1
ATOM 619 C CA . ARG A 1 84 ? -10.033 1.928 30.419 1.00 51.47 84 ARG A CA 1
ATOM 620 C C . ARG A 1 84 ? -11.155 0.974 30.847 1.00 51.47 84 ARG A C 1
ATOM 622 O O . ARG A 1 84 ? -11.987 1.360 31.659 1.00 51.47 84 ARG A O 1
ATOM 629 N N . ARG A 1 85 ? -11.179 -0.266 30.336 1.00 53.28 85 ARG A N 1
ATOM 630 C CA . ARG A 1 85 ? -12.179 -1.286 30.712 1.00 53.28 85 ARG A CA 1
ATOM 631 C C . ARG A 1 85 ? -11.882 -1.971 32.048 1.00 53.28 85 ARG A C 1
ATOM 633 O O . ARG A 1 85 ? -12.821 -2.367 32.724 1.00 53.28 85 ARG A O 1
ATOM 640 N N . SER A 1 86 ? -10.612 -2.073 32.435 1.00 48.88 86 SER A N 1
ATOM 641 C CA . SER A 1 86 ? -10.168 -2.615 33.729 1.00 48.88 86 SER A CA 1
ATOM 642 C C . SER A 1 86 ? -10.111 -1.570 34.849 1.00 48.88 86 SER A C 1
ATOM 644 O O . SER A 1 86 ? -9.971 -1.933 36.009 1.00 48.88 86 SER A O 1
ATOM 646 N N . ARG A 1 87 ? -10.275 -0.278 34.529 1.00 49.06 87 ARG A N 1
ATOM 647 C CA . ARG A 1 87 ? -10.264 0.836 35.494 1.00 49.06 87 ARG A CA 1
ATOM 648 C C . ARG A 1 87 ? -11.639 1.472 35.710 1.00 49.06 87 ARG A C 1
ATOM 650 O O . ARG A 1 87 ? -11.726 2.657 36.025 1.00 49.06 87 ARG A O 1
ATOM 657 N N . ARG A 1 88 ? -12.718 0.709 35.506 1.00 44.84 88 ARG A N 1
ATOM 658 C CA . ARG A 1 88 ? -14.067 1.117 35.909 1.00 44.84 88 ARG A CA 1
ATOM 659 C C . ARG A 1 88 ? -14.257 0.661 37.362 1.00 44.84 88 ARG A C 1
ATOM 661 O O . ARG A 1 88 ? -14.406 -0.543 37.566 1.00 44.84 88 ARG A O 1
ATOM 668 N N . PRO A 1 89 ? -14.200 1.558 38.364 1.00 51.78 89 PRO A N 1
ATOM 669 C CA . PRO A 1 89 ? -14.487 1.165 39.735 1.00 51.78 89 PRO A CA 1
ATOM 670 C C . PRO A 1 89 ? -15.920 0.628 39.783 1.00 51.78 89 PRO A C 1
ATOM 672 O O . PRO A 1 89 ? -16.834 1.224 39.203 1.00 51.78 89 PRO A O 1
ATOM 675 N N . ALA A 1 90 ? -16.103 -0.527 40.422 1.00 60.09 90 ALA A N 1
ATOM 676 C CA . ALA A 1 90 ? -17.423 -0.969 40.838 1.00 60.09 90 ALA A CA 1
ATOM 677 C C . ALA A 1 90 ? -18.020 0.167 41.679 1.00 60.09 90 ALA A C 1
ATOM 679 O O . ALA A 1 90 ? -17.417 0.589 42.665 1.00 60.09 90 ALA A O 1
ATOM 680 N N . GLY A 1 91 ? -19.133 0.738 41.214 1.00 52.59 91 GLY A N 1
ATOM 681 C CA . GLY A 1 91 ? -19.813 1.815 41.925 1.00 52.59 91 GLY A CA 1
ATOM 682 C C . GLY A 1 91 ? -20.172 1.374 43.347 1.00 52.59 91 GLY A C 1
ATOM 683 O O . GLY A 1 91 ? -20.371 0.177 43.576 1.00 52.59 91 GLY A O 1
ATOM 684 N N . PRO A 1 92 ? -20.235 2.311 44.306 1.00 53.97 92 PRO A N 1
ATOM 685 C CA . PRO A 1 92 ? -20.484 1.973 45.695 1.00 53.97 92 PRO A CA 1
ATOM 686 C C . PRO A 1 92 ? -21.856 1.309 45.819 1.00 53.97 92 PRO A C 1
ATOM 688 O O . PRO A 1 92 ? -22.863 1.826 45.327 1.00 53.97 92 PRO A O 1
ATOM 691 N N . ALA A 1 93 ? -21.883 0.145 46.468 1.00 55.88 93 ALA A N 1
ATOM 692 C CA . ALA A 1 93 ? -23.112 -0.520 46.859 1.00 55.88 93 ALA A CA 1
ATOM 693 C C . ALA A 1 93 ? -23.883 0.418 47.797 1.00 55.88 93 ALA A C 1
ATOM 695 O O . ALA A 1 93 ? -23.484 0.638 48.940 1.00 55.88 93 ALA A O 1
ATOM 696 N N . LEU A 1 94 ? -24.974 0.991 47.287 1.00 57.16 94 LEU A N 1
ATOM 697 C CA . LEU A 1 94 ? -25.982 1.699 48.066 1.00 57.16 94 LEU A CA 1
ATOM 698 C C . LEU A 1 94 ? -26.534 0.741 49.124 1.00 57.16 94 LEU A C 1
ATOM 700 O O . LEU A 1 94 ? -27.455 -0.035 48.867 1.00 57.16 94 LEU A O 1
ATOM 704 N N . ARG A 1 95 ? -25.957 0.787 50.325 1.00 54.31 95 ARG A N 1
ATOM 705 C CA . ARG A 1 95 ? -26.510 0.124 51.499 1.00 54.31 95 ARG A CA 1
ATOM 706 C C . ARG A 1 95 ? -27.653 0.998 52.008 1.00 54.31 95 ARG A C 1
ATOM 708 O O . ARG A 1 95 ? -27.471 1.827 52.890 1.00 54.31 95 ARG A O 1
ATOM 715 N N . ARG A 1 96 ? -28.831 0.829 51.406 1.00 54.34 96 ARG A N 1
ATOM 716 C CA . ARG A 1 96 ? -30.086 1.243 52.034 1.00 54.34 96 ARG A CA 1
ATOM 717 C C . ARG A 1 96 ? -30.269 0.393 53.285 1.00 54.34 96 ARG A C 1
ATOM 719 O O . ARG A 1 96 ? -30.294 -0.835 53.195 1.00 54.34 96 ARG A O 1
ATOM 726 N N . LYS A 1 97 ? -30.371 1.040 54.436 1.00 52.19 97 LYS A N 1
ATOM 727 C CA . LYS A 1 97 ? -30.973 0.442 55.620 1.00 52.19 97 LYS A CA 1
ATOM 728 C C . LYS A 1 97 ? -31.782 1.539 56.306 1.00 52.19 97 LYS A C 1
ATOM 730 O O . LYS A 1 97 ? -31.266 2.230 57.170 1.00 52.19 97 LYS A O 1
ATOM 735 N N . ASP A 1 98 ? -33.004 1.698 55.818 1.00 43.69 98 ASP A N 1
ATOM 736 C CA . ASP A 1 98 ? -34.130 2.228 56.590 1.00 43.69 98 ASP A CA 1
ATOM 737 C C . ASP A 1 98 ? -34.916 1.010 57.125 1.00 43.69 98 ASP A C 1
ATOM 739 O O . ASP A 1 98 ? -34.770 -0.080 56.543 1.00 43.69 98 ASP A O 1
ATOM 743 N N . PRO A 1 99 ? -35.767 1.134 58.158 1.00 64.31 99 PRO A N 1
ATOM 744 C CA . PRO A 1 99 ? -36.176 2.336 58.892 1.00 64.31 99 PRO A CA 1
ATOM 745 C C . PRO A 1 99 ? -35.681 2.394 60.349 1.00 64.31 99 PRO A C 1
ATOM 747 O O . PRO A 1 99 ? -35.115 1.388 60.842 1.00 64.31 99 PRO A O 1
#

pLDDT: mean 78.06, std 17.28, range [43.69, 97.44]

Foldseek 3Di:
DDDDDDDPPPPPDPDDPLNVLLVLLVVLLVQLVVLVVVLVVLVVVDDVSVVVSVVSNVSSVVSNVSSVVSNVVSVVSVPPVVVVVVPDPPPDPPPDDDD

Sequence (99 aa):
MNHLPPTPRGRRRPPGPADGLRAHSDALRSHAERLRSVAADLGRRGSYADPLHAEVTLLAERCAVAAGGLTLAAAQLDAPRRSRRSRRPAGPALRRKDP

Secondary structure (DSSP, 8-state):
---PPPP-----PPPPHHHHHHHHHHHHHHHHHHHHHHHHHHHTT-GGGHHHHHHHHHHHHHHHHHHHHHHHHHHHHHSSHHHHHH--PPPP-------